Protein AF-A0A1G6B3H7-F1 (afdb_monomer_lite)

Structure (mmCIF, N/CA/C/O backbone):
data_AF-A0A1G6B3H7-F1
#
_entry.id   AF-A0A1G6B3H7-F1
#
loop_
_atom_site.group_PDB
_atom_site.id
_atom_site.type_symbol
_atom_site.label_atom_id
_atom_site.label_alt_id
_atom_site.label_comp_id
_atom_site.label_asym_id
_atom_site.label_entity_id
_atom_site.label_seq_id
_atom_site.pdbx_PDB_ins_code
_atom_site.Cartn_x
_atom_site.Cartn_y
_atom_site.Cartn_z
_atom_site.occupancy
_atom_site.B_iso_or_equiv
_atom_site.auth_seq_id
_atom_site.auth_comp_id
_atom_site.auth_asym_id
_atom_site.auth_atom_id
_atom_site.pdbx_PDB_model_num
ATOM 1 N N . MET A 1 1 ? 41.655 11.252 -58.348 1.00 40.75 1 MET A N 1
ATOM 2 C CA . MET A 1 1 ? 40.274 11.076 -57.844 1.00 40.75 1 MET A CA 1
ATOM 3 C C . MET A 1 1 ? 40.280 9.942 -56.819 1.00 40.75 1 MET A C 1
ATOM 5 O O . MET A 1 1 ? 40.294 8.793 -57.222 1.00 40.75 1 MET A O 1
ATOM 9 N N . ASN A 1 2 ? 40.412 10.239 -55.517 1.00 48.53 2 ASN A N 1
ATOM 10 C CA . ASN A 1 2 ? 40.636 9.210 -54.479 1.00 48.53 2 ASN A CA 1
ATOM 11 C C . ASN A 1 2 ? 39.925 9.532 -53.143 1.00 48.53 2 ASN A C 1
ATOM 13 O O . ASN A 1 2 ? 40.472 9.313 -52.073 1.00 48.53 2 ASN A O 1
ATOM 17 N N . ARG A 1 3 ? 38.704 10.089 -53.190 1.00 52.69 3 ARG A N 1
ATOM 18 C CA . ARG A 1 3 ? 37.935 10.475 -51.981 1.00 52.69 3 ARG A CA 1
ATOM 19 C C . ARG A 1 3 ? 36.951 9.411 -51.470 1.00 52.69 3 ARG A C 1
ATOM 21 O O . ARG A 1 3 ? 36.265 9.640 -50.485 1.00 52.69 3 ARG A O 1
ATOM 28 N N . ILE A 1 4 ? 36.860 8.250 -52.124 1.00 54.53 4 ILE A N 1
ATOM 29 C CA . ILE A 1 4 ? 35.804 7.260 -51.835 1.00 54.53 4 ILE A CA 1
ATOM 30 C C . ILE A 1 4 ? 36.257 6.203 -50.807 1.00 54.53 4 ILE A C 1
ATOM 32 O O . ILE A 1 4 ? 35.416 5.601 -50.138 1.00 54.53 4 ILE A O 1
ATOM 36 N N . LYS A 1 5 ? 37.569 5.998 -50.609 1.00 52.06 5 LYS A N 1
ATOM 37 C CA . LYS A 1 5 ? 38.092 4.908 -49.762 1.00 52.06 5 LYS A CA 1
ATOM 38 C C . LYS A 1 5 ? 37.923 5.136 -48.250 1.00 52.06 5 LYS A C 1
ATOM 40 O O . LYS A 1 5 ? 37.674 4.163 -47.544 1.00 52.06 5 LYS A O 1
ATOM 45 N N . ASP A 1 6 ? 37.917 6.386 -47.780 1.00 55.72 6 ASP A N 1
ATOM 46 C CA . ASP A 1 6 ? 37.775 6.706 -46.344 1.00 55.72 6 ASP A CA 1
ATOM 47 C C . ASP A 1 6 ? 36.316 6.779 -45.855 1.00 55.72 6 ASP A C 1
ATOM 49 O O . ASP A 1 6 ? 36.043 6.733 -44.654 1.00 55.72 6 ASP A O 1
ATOM 53 N N . SER A 1 7 ? 35.346 6.813 -46.775 1.00 56.91 7 SER A N 1
ATOM 54 C CA . SER A 1 7 ? 33.916 6.928 -46.445 1.00 56.91 7 SER A CA 1
ATOM 55 C C . SER A 1 7 ? 33.373 5.736 -45.641 1.00 56.91 7 SER A C 1
ATOM 57 O O . SER A 1 7 ? 32.521 5.908 -44.769 1.00 56.91 7 SER A O 1
ATOM 59 N N . LYS A 1 8 ? 33.894 4.523 -45.880 1.00 59.81 8 LYS A N 1
ATOM 60 C CA . LYS A 1 8 ? 33.443 3.294 -45.204 1.00 59.81 8 LYS A CA 1
ATOM 61 C C . LYS A 1 8 ? 33.888 3.216 -43.742 1.00 59.81 8 LYS A C 1
ATOM 63 O O . LYS A 1 8 ? 33.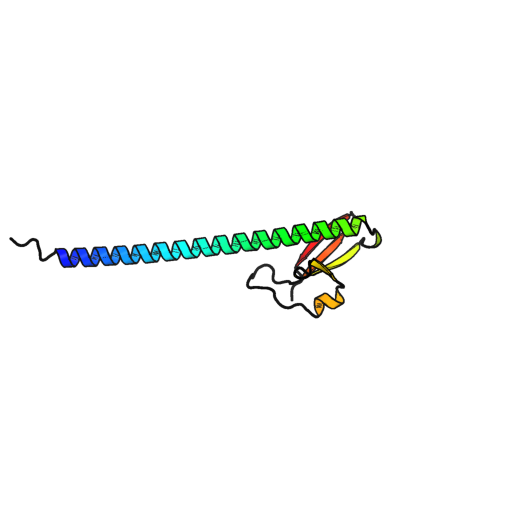170 2.639 -42.929 1.00 59.81 8 LYS A O 1
ATOM 68 N N . GLY A 1 9 ? 35.049 3.787 -43.411 1.00 61.62 9 GLY A N 1
ATOM 69 C CA . GLY A 1 9 ? 35.544 3.864 -42.034 1.00 61.62 9 GLY A CA 1
ATOM 70 C C . GLY A 1 9 ? 34.713 4.843 -41.211 1.00 61.62 9 GLY A C 1
ATOM 71 O O . GLY A 1 9 ? 34.202 4.481 -40.157 1.00 61.62 9 GLY A O 1
ATOM 72 N N . ILE A 1 10 ? 34.475 6.039 -41.759 1.00 68.44 10 ILE A N 1
ATOM 73 C CA . ILE A 1 10 ? 33.672 7.083 -41.110 1.00 68.44 10 ILE A CA 1
ATOM 74 C C . ILE A 1 10 ? 32.224 6.615 -40.918 1.00 68.44 10 ILE A C 1
ATOM 76 O O . ILE A 1 10 ? 31.687 6.753 -39.825 1.00 68.44 10 ILE A O 1
ATOM 80 N N . ALA A 1 11 ? 31.609 5.984 -41.925 1.00 72.12 11 ALA A N 1
ATOM 81 C CA . ALA A 1 11 ? 30.244 5.466 -41.813 1.00 72.12 11 ALA A CA 1
ATOM 82 C C . ALA A 1 11 ? 30.091 4.401 -40.710 1.00 72.12 11 ALA A C 1
ATOM 84 O O . ALA A 1 11 ? 29.095 4.404 -39.988 1.00 72.12 11 ALA A O 1
ATOM 85 N N . ARG A 1 12 ? 31.086 3.518 -40.531 1.00 74.81 12 ARG A N 1
ATOM 86 C CA . ARG A 1 12 ? 31.091 2.527 -39.438 1.00 74.81 12 ARG A CA 1
ATOM 87 C C . ARG A 1 12 ? 31.256 3.179 -38.072 1.00 74.81 12 ARG A C 1
ATOM 89 O O . ARG A 1 12 ? 30.548 2.808 -37.142 1.00 74.81 12 ARG A O 1
ATOM 96 N N . THR A 1 13 ? 32.147 4.158 -37.958 1.00 79.44 13 T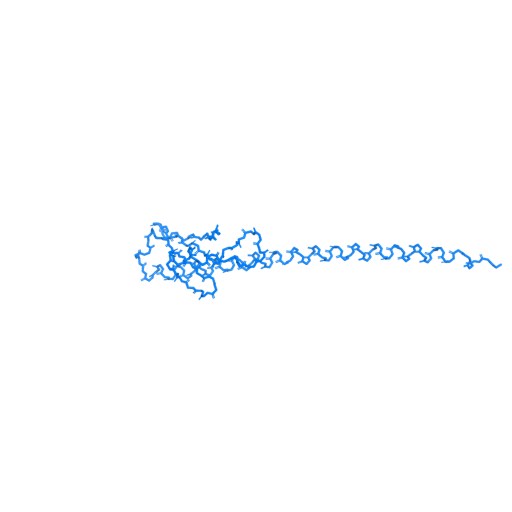HR A N 1
ATOM 97 C CA . THR A 1 13 ? 32.357 4.896 -36.709 1.00 79.44 13 THR A CA 1
ATOM 98 C C . THR A 1 13 ? 31.106 5.687 -36.319 1.00 79.44 13 THR A C 1
ATOM 100 O O . THR A 1 13 ? 30.678 5.631 -35.170 1.00 79.44 13 THR A O 1
ATOM 103 N N . VAL A 1 14 ? 30.454 6.348 -37.280 1.00 80.94 14 VAL A N 1
ATOM 104 C CA . VAL A 1 14 ? 29.183 7.060 -37.069 1.00 80.94 14 VAL A CA 1
ATOM 105 C C . VAL A 1 14 ? 28.068 6.096 -36.653 1.00 80.94 14 VAL A C 1
ATOM 107 O O . VAL A 1 14 ? 27.341 6.386 -35.706 1.00 80.94 14 VAL A O 1
ATOM 110 N N . ALA A 1 15 ? 27.963 4.926 -37.292 1.00 82.44 15 ALA A N 1
ATOM 111 C CA . ALA A 1 15 ? 26.991 3.902 -36.905 1.00 82.44 15 ALA A CA 1
ATOM 112 C C . ALA A 1 15 ? 27.233 3.371 -35.480 1.00 82.44 15 ALA A C 1
ATOM 114 O O . ALA A 1 15 ? 26.279 3.162 -34.734 1.00 82.44 15 ALA A O 1
ATOM 115 N N . LEU A 1 16 ? 28.496 3.202 -35.077 1.00 85.75 16 LEU A N 1
ATOM 116 C CA . LEU A 1 16 ? 28.856 2.770 -33.726 1.00 85.75 16 LEU A CA 1
ATOM 117 C C . LEU A 1 16 ? 28.444 3.811 -32.675 1.00 85.75 16 LEU A C 1
ATOM 119 O O . LEU A 1 16 ? 27.824 3.464 -31.672 1.00 85.75 16 LEU A O 1
ATOM 123 N N . PHE A 1 17 ? 28.733 5.092 -32.921 1.00 85.69 17 PHE A N 1
ATOM 124 C CA . PHE A 1 17 ? 28.321 6.171 -32.022 1.00 85.69 17 PHE A CA 1
ATOM 125 C C . PHE A 1 17 ? 26.798 6.311 -31.943 1.00 85.69 17 PHE A C 1
ATOM 127 O O . PHE A 1 17 ? 26.266 6.503 -30.850 1.00 85.69 17 PHE A O 1
ATOM 134 N N . ALA A 1 18 ? 26.090 6.149 -33.063 1.00 86.62 18 ALA A N 1
ATOM 135 C CA . ALA A 1 18 ? 24.629 6.137 -33.077 1.00 86.62 18 ALA A CA 1
ATOM 136 C C . ALA A 1 18 ? 24.056 4.975 -32.244 1.00 86.62 18 ALA A C 1
ATOM 138 O O . ALA A 1 18 ? 23.105 5.173 -31.489 1.00 86.62 18 ALA A O 1
ATOM 139 N N . LEU A 1 19 ? 24.662 3.785 -32.320 1.00 90.12 19 LEU A N 1
ATOM 140 C CA . LEU A 1 19 ? 24.252 2.626 -31.525 1.00 90.12 19 LEU A CA 1
ATOM 141 C C . LEU A 1 19 ? 24.470 2.863 -30.022 1.00 90.12 19 LEU A C 1
ATOM 143 O O . LEU A 1 19 ? 23.575 2.603 -29.220 1.00 90.12 19 LEU A O 1
ATOM 147 N N . ILE A 1 20 ? 25.631 3.406 -29.640 1.00 90.00 20 ILE A N 1
ATOM 148 C CA . ILE A 1 20 ? 25.942 3.748 -28.242 1.00 90.00 20 ILE A CA 1
ATOM 149 C C . ILE A 1 20 ? 24.947 4.787 -27.712 1.00 90.00 20 ILE A C 1
ATOM 151 O O . ILE A 1 20 ? 24.411 4.623 -26.615 1.00 90.00 20 ILE A O 1
ATOM 155 N N . ALA A 1 21 ? 24.652 5.826 -28.498 1.00 89.50 21 ALA A N 1
ATOM 156 C CA . ALA A 1 21 ? 23.667 6.839 -28.133 1.00 89.50 21 ALA A CA 1
ATOM 157 C C . ALA A 1 21 ? 22.271 6.227 -27.923 1.00 89.50 21 ALA A C 1
ATOM 159 O O . ALA A 1 21 ? 21.607 6.535 -26.935 1.00 89.50 21 ALA A O 1
ATOM 160 N N . LEU A 1 22 ? 21.847 5.309 -28.795 1.00 91.38 22 LEU A N 1
ATOM 161 C CA . LEU A 1 22 ? 20.552 4.634 -28.689 1.00 91.38 22 LEU A CA 1
ATOM 162 C C . LEU A 1 22 ? 20.455 3.762 -27.427 1.00 91.38 22 LEU A C 1
ATOM 164 O O . LEU A 1 22 ? 19.439 3.787 -26.728 1.00 91.38 22 LEU A O 1
ATOM 168 N N . VAL A 1 23 ? 21.531 3.048 -27.081 1.00 92.00 23 VAL A N 1
ATOM 169 C CA . VAL A 1 23 ? 21.611 2.269 -25.835 1.00 92.00 23 VAL A CA 1
ATOM 170 C C . VAL A 1 23 ? 21.509 3.182 -24.612 1.00 92.00 23 VAL A C 1
ATOM 172 O O . VAL A 1 23 ? 20.732 2.897 -23.701 1.00 92.00 23 VAL A O 1
ATOM 175 N N . LEU A 1 24 ? 22.226 4.309 -24.598 1.00 91.50 24 LEU A N 1
ATOM 176 C CA . LEU A 1 24 ? 22.168 5.270 -23.492 1.00 91.50 24 LEU A CA 1
ATOM 177 C C . LEU A 1 24 ? 20.765 5.864 -23.315 1.00 91.50 24 LEU A C 1
ATOM 179 O O . LEU A 1 24 ? 20.261 5.905 -22.191 1.00 91.50 24 LEU A O 1
ATOM 183 N N . ILE A 1 25 ? 20.103 6.253 -24.409 1.00 91.25 25 ILE A N 1
ATOM 184 C CA . ILE A 1 25 ? 18.718 6.750 -24.375 1.00 91.25 25 ILE A CA 1
ATOM 185 C C . ILE A 1 25 ? 17.784 5.685 -23.792 1.00 91.25 25 ILE A C 1
ATOM 187 O O . ILE A 1 25 ? 16.954 5.993 -22.937 1.00 91.25 25 ILE A O 1
ATOM 191 N N . THR A 1 26 ? 17.950 4.427 -24.201 1.00 89.75 26 THR A N 1
ATOM 192 C CA . THR A 1 26 ? 17.129 3.309 -23.715 1.00 89.75 26 THR A CA 1
ATOM 193 C C . THR A 1 26 ? 17.299 3.103 -22.208 1.00 89.75 26 THR A C 1
ATOM 195 O O . THR A 1 26 ? 16.312 2.964 -21.488 1.00 89.75 26 THR A O 1
ATOM 198 N N . ILE A 1 27 ? 18.534 3.152 -21.699 1.00 89.12 27 ILE A N 1
ATOM 199 C CA . ILE A 1 27 ? 18.816 3.030 -20.259 1.00 89.12 27 ILE A CA 1
ATOM 200 C C . ILE A 1 27 ? 18.151 4.167 -19.470 1.00 89.12 27 ILE A C 1
ATOM 202 O O . ILE A 1 27 ? 17.540 3.919 -18.426 1.00 89.12 27 ILE A O 1
ATOM 206 N N . ILE A 1 28 ? 18.244 5.405 -19.964 1.00 86.25 28 ILE A N 1
ATOM 207 C CA . ILE A 1 28 ? 17.621 6.573 -19.326 1.00 86.25 28 ILE A CA 1
ATOM 208 C C . ILE A 1 28 ? 16.096 6.427 -19.322 1.00 86.25 28 ILE A C 1
ATOM 210 O O . ILE A 1 28 ? 15.470 6.607 -18.277 1.00 86.25 28 ILE A O 1
ATOM 214 N N . ALA A 1 29 ?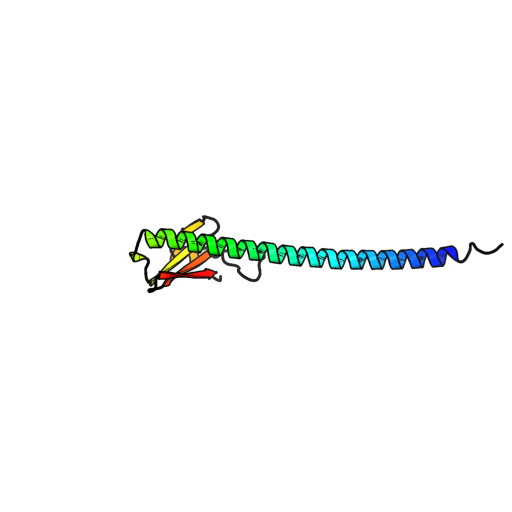 15.500 6.038 -20.452 1.00 84.50 29 ALA A N 1
ATOM 215 C CA . ALA A 1 29 ? 14.061 5.823 -20.567 1.00 84.50 29 ALA A CA 1
ATOM 216 C C . ALA A 1 29 ? 13.563 4.758 -19.577 1.00 84.50 29 ALA A C 1
ATOM 218 O O . ALA A 1 29 ? 12.601 5.003 -18.850 1.00 84.50 29 ALA A O 1
ATOM 219 N N . ILE A 1 30 ? 14.258 3.618 -19.471 1.00 86.00 30 ILE A N 1
ATOM 220 C CA . ILE A 1 30 ? 13.926 2.560 -18.503 1.00 86.00 30 ILE A CA 1
ATOM 221 C C . ILE A 1 30 ? 13.990 3.090 -17.067 1.00 86.00 30 ILE A C 1
ATOM 223 O O . ILE A 1 30 ? 13.087 2.814 -16.274 1.00 86.00 30 ILE A O 1
ATOM 227 N N . ARG A 1 31 ? 15.021 3.872 -16.713 1.00 78.50 31 ARG A N 1
ATOM 228 C CA . ARG A 1 31 ? 15.113 4.469 -15.371 1.00 78.50 31 ARG A CA 1
ATOM 229 C C . ARG A 1 31 ? 13.955 5.417 -15.078 1.00 78.50 31 ARG A C 1
ATOM 231 O O . ARG A 1 31 ? 13.384 5.327 -13.998 1.00 78.50 31 ARG A O 1
ATOM 238 N N . ILE A 1 32 ? 13.588 6.283 -16.021 1.00 79.94 32 ILE A N 1
ATOM 239 C CA . ILE A 1 32 ? 12.466 7.219 -15.848 1.00 79.94 32 ILE A CA 1
ATOM 240 C C . ILE A 1 32 ? 11.150 6.459 -15.664 1.00 79.94 32 ILE A C 1
ATOM 242 O O . ILE A 1 32 ? 10.384 6.779 -14.759 1.00 79.94 32 ILE A O 1
ATOM 246 N N . VAL A 1 33 ? 10.894 5.435 -16.486 1.00 77.31 33 VAL A N 1
ATOM 247 C CA . VAL A 1 33 ? 9.693 4.593 -16.361 1.00 77.31 33 VAL A CA 1
ATOM 248 C C . VAL A 1 33 ? 9.650 3.911 -14.997 1.00 77.31 33 VAL A C 1
ATOM 250 O O . VAL A 1 33 ? 8.602 3.893 -14.358 1.00 77.31 33 VAL A O 1
ATOM 253 N N . ARG A 1 34 ? 10.788 3.398 -14.519 1.00 70.25 34 ARG A N 1
ATOM 254 C CA . ARG A 1 34 ? 10.880 2.761 -13.203 1.00 70.25 34 ARG A CA 1
ATOM 255 C C . ARG A 1 34 ? 10.572 3.736 -12.065 1.00 70.25 34 ARG A C 1
ATOM 257 O O . ARG A 1 34 ? 9.752 3.404 -11.219 1.00 70.25 34 ARG A O 1
ATOM 264 N N . ILE A 1 35 ? 11.156 4.936 -12.090 1.00 72.69 35 ILE A N 1
ATOM 265 C CA . ILE A 1 35 ? 10.905 5.981 -11.082 1.00 72.69 35 ILE A CA 1
ATOM 266 C C . ILE A 1 35 ? 9.426 6.379 -11.080 1.00 72.69 35 ILE A C 1
ATOM 268 O O . ILE A 1 35 ? 8.796 6.391 -10.029 1.00 72.69 35 ILE A O 1
ATOM 272 N N . LYS A 1 36 ? 8.835 6.626 -12.256 1.00 67.25 36 LYS A N 1
ATOM 273 C CA . LYS A 1 36 ? 7.406 6.966 -12.3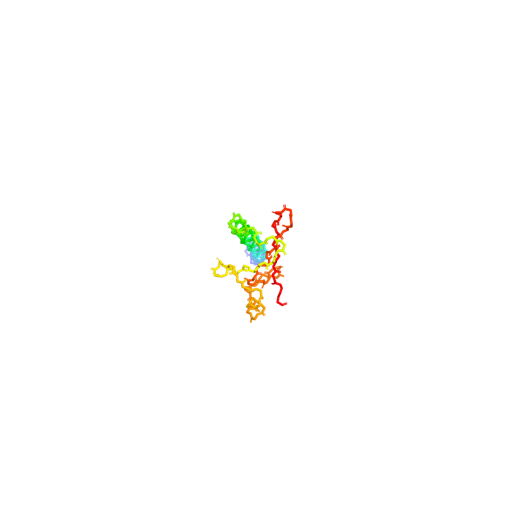62 1.00 67.25 36 LYS A CA 1
ATOM 274 C C . LYS A 1 36 ? 6.494 5.841 -11.877 1.00 67.25 36 LYS A C 1
ATOM 276 O O . LYS A 1 36 ? 5.448 6.111 -11.292 1.00 67.25 36 LYS A O 1
ATOM 281 N N . ALA A 1 37 ? 6.861 4.586 -12.126 1.00 65.38 37 ALA A N 1
ATOM 282 C CA . ALA A 1 37 ? 6.106 3.436 -11.641 1.00 65.38 37 ALA A CA 1
ATOM 283 C C . ALA A 1 37 ? 6.185 3.307 -10.111 1.00 65.38 37 ALA A C 1
ATOM 285 O O . ALA A 1 37 ? 5.188 2.957 -9.487 1.00 65.38 37 ALA A O 1
ATOM 286 N N . GLU A 1 38 ? 7.340 3.594 -9.509 1.00 64.88 38 GLU A N 1
ATOM 287 C CA . GLU A 1 38 ? 7.512 3.641 -8.051 1.00 64.88 38 GLU A CA 1
ATOM 288 C C . GLU A 1 38 ? 6.695 4.791 -7.435 1.00 64.88 38 GLU A C 1
ATOM 290 O O . GLU A 1 38 ? 5.956 4.572 -6.479 1.00 64.88 38 GLU A O 1
ATOM 295 N N . GLU A 1 39 ? 6.722 5.977 -8.045 1.00 64.56 39 GLU A N 1
ATOM 296 C CA . GLU A 1 39 ? 5.942 7.145 -7.613 1.00 64.56 39 GLU A CA 1
ATOM 297 C C . GLU A 1 39 ? 4.425 6.909 -7.720 1.00 64.56 39 GLU A C 1
ATOM 299 O O . GLU A 1 39 ? 3.675 7.190 -6.788 1.00 64.56 39 GLU A O 1
ATOM 304 N N . THR A 1 40 ? 3.966 6.306 -8.822 1.00 60.22 40 THR A N 1
ATOM 305 C CA . THR A 1 40 ? 2.548 5.951 -9.011 1.00 60.22 40 THR A CA 1
ATOM 306 C C . THR A 1 40 ? 2.076 4.963 -7.946 1.00 60.22 40 THR A C 1
ATOM 308 O O . THR A 1 40 ? 0.973 5.102 -7.426 1.00 60.22 40 THR A O 1
ATOM 311 N N . LYS A 1 41 ? 2.912 3.979 -7.592 1.00 61.81 41 LYS A N 1
ATOM 312 C CA . LYS A 1 41 ? 2.591 3.005 -6.542 1.00 61.81 41 LYS A CA 1
ATOM 313 C C . LYS A 1 41 ? 2.525 3.652 -5.164 1.00 61.81 41 LYS A C 1
ATOM 315 O O . LYS A 1 41 ? 1.557 3.416 -4.457 1.00 61.81 41 LYS A O 1
ATOM 320 N N . ARG A 1 42 ? 3.486 4.515 -4.816 1.00 62.75 42 ARG A N 1
ATOM 321 C CA . ARG A 1 42 ? 3.451 5.249 -3.543 1.00 62.75 42 ARG A CA 1
ATOM 322 C C . ARG A 1 42 ? 2.186 6.105 -3.423 1.00 62.75 42 ARG A C 1
ATOM 324 O O . ARG A 1 42 ? 1.512 6.049 -2.404 1.00 62.75 42 ARG A O 1
ATOM 331 N N . ASN A 1 43 ? 1.803 6.802 -4.492 1.00 65.94 43 ASN A N 1
ATOM 332 C CA . ASN A 1 43 ? 0.567 7.590 -4.507 1.00 65.94 43 ASN A CA 1
ATOM 333 C C . ASN A 1 43 ? -0.691 6.723 -4.310 1.00 65.94 43 ASN A C 1
ATOM 335 O O . ASN A 1 43 ? -1.665 7.177 -3.707 1.00 65.94 43 ASN A O 1
ATOM 339 N N . MET A 1 44 ? -0.695 5.482 -4.813 1.00 66.94 44 MET A N 1
ATOM 340 C CA . MET A 1 44 ? -1.787 4.536 -4.567 1.00 66.94 44 MET A CA 1
ATOM 341 C C . MET A 1 44 ? -1.828 4.086 -3.104 1.00 66.94 44 MET A C 1
ATOM 343 O O . MET A 1 44 ? -2.908 4.111 -2.517 1.00 66.94 44 MET A O 1
ATOM 347 N N . ASP A 1 45 ? -0.682 3.735 -2.514 1.00 70.00 45 ASP A N 1
ATOM 348 C CA . ASP A 1 45 ? -0.582 3.334 -1.103 1.00 70.00 45 ASP A CA 1
ATOM 349 C C . ASP A 1 45 ? -1.080 4.455 -0.173 1.00 70.00 45 ASP A C 1
ATOM 351 O O . ASP A 1 45 ? -1.915 4.210 0.699 1.00 70.00 45 ASP A O 1
ATOM 355 N N . ASP A 1 46 ? -0.657 5.700 -0.417 1.00 74.12 46 ASP A N 1
ATOM 356 C CA . ASP A 1 46 ? -1.094 6.873 0.352 1.00 74.12 46 ASP A CA 1
ATOM 357 C C . ASP A 1 46 ? -2.604 7.113 0.210 1.00 74.12 46 ASP A C 1
ATOM 359 O O . ASP A 1 46 ? -3.302 7.399 1.184 1.00 74.12 46 ASP A O 1
ATOM 363 N N . THR A 1 47 ? -3.146 6.943 -0.999 1.00 76.56 47 THR A N 1
ATOM 364 C CA . THR A 1 47 ? -4.590 7.084 -1.240 1.00 76.56 47 THR A CA 1
ATOM 365 C C . THR A 1 47 ? -5.394 6.025 -0.481 1.00 76.56 47 THR A C 1
ATOM 367 O O . THR A 1 47 ? -6.461 6.329 0.056 1.00 76.56 47 THR A O 1
ATOM 370 N N . ILE A 1 48 ? -4.895 4.787 -0.420 1.00 77.62 48 ILE A N 1
ATOM 371 C CA . ILE A 1 48 ? -5.535 3.691 0.318 1.00 77.62 48 ILE A CA 1
ATOM 372 C C . ILE A 1 48 ? -5.524 3.987 1.818 1.00 77.62 48 ILE A C 1
ATOM 374 O O . ILE A 1 48 ? -6.564 3.855 2.463 1.00 77.62 48 ILE A O 1
ATOM 378 N N . VAL A 1 49 ? -4.388 4.442 2.354 1.00 80.69 49 VAL A N 1
ATOM 379 C CA . VAL A 1 49 ? -4.256 4.850 3.759 1.00 80.69 49 VAL A CA 1
ATOM 380 C C . VAL A 1 49 ? -5.263 5.945 4.106 1.00 80.69 49 VAL A C 1
ATOM 382 O O . VAL A 1 49 ? -6.060 5.774 5.027 1.00 80.69 49 VAL A O 1
ATOM 385 N N . VAL A 1 50 ? -5.305 7.023 3.320 1.00 81.88 50 VAL A N 1
ATOM 386 C CA . VAL A 1 50 ? -6.238 8.138 3.546 1.00 81.88 50 VAL A CA 1
ATOM 387 C C . VAL A 1 50 ? -7.694 7.672 3.467 1.00 81.88 50 VAL A C 1
ATOM 389 O O . VAL A 1 50 ? -8.532 8.103 4.261 1.00 81.88 50 VAL A O 1
ATOM 392 N N . SER A 1 51 ? -8.020 6.780 2.527 1.00 80.12 51 SER A N 1
ATOM 393 C CA . SER A 1 51 ? -9.367 6.214 2.418 1.00 80.12 51 SER A CA 1
ATOM 394 C C . SER A 1 51 ? -9.737 5.391 3.652 1.00 80.12 51 SER A C 1
ATOM 396 O O . SER A 1 51 ? -10.834 5.563 4.181 1.00 80.12 51 SER A O 1
ATOM 398 N N . ALA A 1 52 ? -8.832 4.530 4.122 1.00 81.38 52 ALA A N 1
ATOM 399 C CA . ALA A 1 52 ? -9.053 3.682 5.288 1.00 81.38 52 ALA A CA 1
ATOM 400 C C . ALA A 1 52 ? -9.197 4.508 6.575 1.00 81.38 52 ALA A C 1
ATOM 402 O O . ALA A 1 52 ? -10.091 4.248 7.376 1.00 81.38 52 ALA A O 1
ATOM 403 N N . GLU A 1 53 ? -8.374 5.544 6.757 1.00 82.75 53 GLU A N 1
ATOM 404 C CA . GLU A 1 53 ? -8.469 6.462 7.899 1.00 82.75 53 GLU A CA 1
ATOM 405 C C . GLU A 1 53 ? -9.771 7.266 7.884 1.00 82.75 53 GLU A C 1
ATOM 407 O O . GLU A 1 53 ? -10.398 7.458 8.925 1.00 82.75 53 GLU A O 1
ATOM 412 N N . ARG A 1 54 ? -10.231 7.695 6.704 1.00 83.69 54 ARG A N 1
ATOM 413 C CA . ARG A 1 54 ? -11.515 8.390 6.572 1.00 83.69 54 ARG A CA 1
ATOM 414 C C . ARG A 1 54 ? -12.694 7.476 6.892 1.00 83.69 54 ARG A C 1
ATOM 416 O O . ARG A 1 54 ? -13.639 7.912 7.543 1.00 83.69 54 ARG A O 1
ATOM 423 N N . GLU A 1 55 ? -12.653 6.229 6.439 1.00 81.31 55 GLU A N 1
ATOM 424 C CA . GLU A 1 55 ? -13.693 5.245 6.742 1.00 81.31 55 GLU A CA 1
ATOM 425 C C . GLU A 1 55 ? -13.684 4.862 8.228 1.00 81.31 55 GLU A C 1
ATOM 427 O O . GLU A 1 55 ? -14.738 4.782 8.857 1.00 81.31 55 GLU A O 1
ATOM 432 N N . ALA A 1 56 ? -12.495 4.738 8.821 1.00 79.88 56 ALA A N 1
ATOM 433 C CA . ALA A 1 56 ? -12.320 4.566 10.257 1.00 79.88 56 ALA A CA 1
ATOM 434 C C . ALA A 1 56 ? -12.913 5.739 11.045 1.00 79.88 56 ALA A C 1
ATOM 436 O O . ALA A 1 56 ? -13.617 5.513 12.023 1.00 79.88 56 ALA A O 1
ATOM 437 N N . LEU A 1 57 ? -12.688 6.980 10.601 1.00 81.44 57 LEU A N 1
ATOM 438 C CA . LEU A 1 57 ? -13.254 8.172 11.232 1.00 81.44 57 LEU A CA 1
ATOM 439 C C . LEU A 1 57 ? -14.782 8.172 11.190 1.00 81.44 57 LEU A C 1
ATOM 441 O O . LEU A 1 57 ? -15.422 8.518 12.177 1.00 81.44 57 LEU A O 1
ATOM 445 N N . ILE A 1 58 ? -15.374 7.775 10.062 1.00 82.38 58 ILE A N 1
ATOM 446 C CA . ILE A 1 58 ? -16.833 7.686 9.931 1.00 82.38 58 ILE A CA 1
ATOM 447 C C . ILE A 1 58 ? -17.395 6.642 10.899 1.00 82.38 58 ILE A C 1
ATOM 449 O O . ILE A 1 58 ? -18.357 6.940 11.601 1.00 82.38 58 ILE A O 1
ATOM 453 N N . ASN A 1 59 ? -16.786 5.455 10.969 1.00 74.88 59 ASN A N 1
ATOM 454 C CA . ASN A 1 59 ? -17.217 4.407 11.897 1.00 74.88 59 ASN A CA 1
ATOM 455 C C . ASN A 1 59 ? -17.033 4.832 13.359 1.00 74.88 59 ASN A C 1
ATOM 457 O O . ASN A 1 59 ? -17.913 4.598 14.177 1.00 74.88 59 ASN A O 1
ATOM 461 N N . TYR A 1 60 ? -15.938 5.528 13.668 1.00 71.50 60 TYR A N 1
ATOM 462 C CA . TYR A 1 60 ? -15.679 6.085 14.992 1.00 71.50 60 TYR A CA 1
ATOM 463 C C . TYR A 1 60 ? -16.753 7.090 15.429 1.00 71.50 60 TYR A C 1
ATOM 465 O O . TYR A 1 60 ? -17.256 7.011 16.540 1.00 71.50 60 TYR A O 1
ATOM 473 N N . LEU A 1 61 ? -17.166 8.001 14.540 1.00 75.56 61 LEU A N 1
ATOM 474 C CA . LEU A 1 61 ? -18.228 8.977 14.828 1.00 75.56 61 LEU A CA 1
ATOM 475 C C . LEU A 1 61 ? -19.611 8.340 15.032 1.00 75.56 61 LEU A C 1
ATOM 477 O O . LEU A 1 61 ? -20.521 9.003 15.528 1.00 75.56 61 LEU A O 1
ATOM 481 N N . GLN A 1 62 ? -19.794 7.094 14.598 1.00 79.50 62 GLN A N 1
ATOM 482 C CA . GLN A 1 62 ? -21.039 6.347 14.765 1.00 79.50 62 GLN A CA 1
ATOM 483 C C . GLN A 1 62 ? -21.020 5.444 16.004 1.00 79.50 62 GLN A C 1
ATOM 485 O O . GLN A 1 62 ? -22.092 5.077 16.484 1.00 79.50 62 GLN A O 1
ATOM 490 N N . ASP A 1 63 ? -19.835 5.101 16.517 1.00 74.31 63 ASP A N 1
ATOM 491 C CA . ASP A 1 63 ? -19.655 4.169 17.626 1.00 74.31 63 ASP A CA 1
ATOM 492 C C . ASP A 1 63 ? -18.443 4.541 18.504 1.00 74.31 63 ASP A C 1
ATOM 494 O O . ASP A 1 63 ? -17.292 4.187 18.224 1.00 74.31 63 ASP A O 1
ATOM 498 N N . ASP A 1 64 ? -18.723 5.203 19.630 1.00 69.44 64 ASP A N 1
ATOM 499 C CA . ASP A 1 64 ? -17.720 5.603 20.627 1.00 69.44 64 ASP A CA 1
ATOM 500 C C . ASP A 1 64 ? -17.005 4.406 21.289 1.00 69.44 64 ASP A C 1
ATOM 502 O O . ASP A 1 64 ? -15.928 4.573 21.880 1.00 69.44 64 ASP A O 1
ATOM 506 N N . SER A 1 65 ? -17.557 3.186 21.185 1.00 69.50 65 SER A N 1
ATOM 507 C CA . SER A 1 65 ? -16.957 1.973 21.761 1.00 69.50 65 SER A CA 1
ATOM 508 C C . SER A 1 65 ? -15.655 1.552 21.072 1.00 69.50 65 SER A C 1
ATOM 510 O O . SER A 1 65 ? -14.889 0.760 21.622 1.00 69.50 65 SER A O 1
ATOM 512 N N . LEU A 1 66 ? -15.355 2.138 19.909 1.00 69.12 66 LEU A N 1
ATOM 513 C CA . LEU A 1 66 ? -14.115 1.921 19.168 1.00 69.12 66 LEU A CA 1
ATOM 514 C C . LEU A 1 66 ? -12.911 2.666 19.771 1.00 69.12 66 LEU A C 1
ATOM 516 O O . LEU A 1 66 ? -11.779 2.475 19.323 1.00 69.12 66 LEU A O 1
ATOM 520 N N . THR A 1 67 ? -13.106 3.488 20.803 1.00 72.69 67 THR A N 1
ATOM 521 C CA . THR A 1 67 ? -12.017 4.208 21.479 1.00 72.69 67 THR A CA 1
ATOM 522 C C . THR A 1 67 ? -11.026 3.250 22.152 1.00 72.69 67 THR A C 1
ATOM 524 O O . THR A 1 67 ? -11.425 2.331 22.859 1.00 72.69 67 THR A O 1
ATOM 527 N N . ASP A 1 68 ? -9.720 3.490 21.972 1.00 73.88 68 ASP A N 1
ATOM 528 C CA . ASP A 1 68 ? -8.626 2.628 22.467 1.00 73.88 68 ASP A CA 1
ATOM 529 C C . ASP A 1 68 ? -8.617 1.213 21.854 1.00 73.88 68 ASP A C 1
ATOM 531 O O . ASP A 1 68 ? -7.999 0.291 22.392 1.00 73.88 68 ASP A O 1
ATOM 535 N N . THR A 1 69 ? -9.284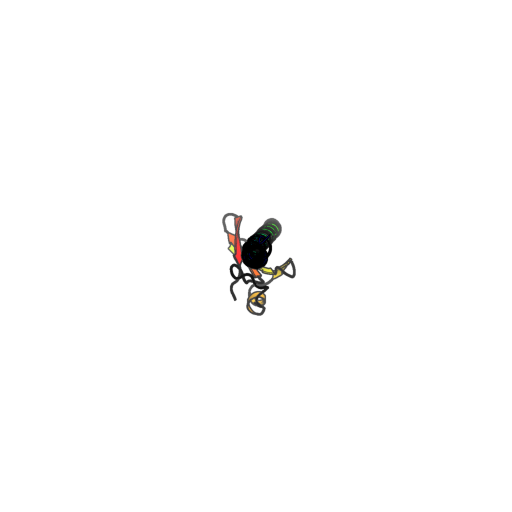 1.030 20.708 1.00 73.62 69 THR A N 1
ATOM 536 C CA . THR A 1 69 ? -9.324 -0.250 19.995 1.00 73.62 69 THR A CA 1
ATOM 537 C C . THR A 1 69 ? -8.431 -0.262 18.757 1.00 73.62 69 THR A C 1
ATOM 539 O O . THR A 1 69 ? -7.920 0.756 18.274 1.00 73.62 69 THR A O 1
ATOM 542 N N . VAL A 1 70 ? -8.212 -1.473 18.254 1.00 76.75 70 VAL A N 1
ATOM 543 C CA . VAL A 1 70 ? -7.453 -1.748 17.041 1.00 76.75 70 VAL A CA 1
ATOM 544 C C . VAL A 1 70 ? -8.364 -2.502 16.087 1.00 76.75 70 VAL A C 1
ATOM 546 O O . VAL A 1 70 ? -8.827 -3.594 16.413 1.00 76.75 70 VAL A O 1
ATOM 549 N N . ALA A 1 71 ? -8.571 -1.947 14.899 1.00 79.69 71 ALA A N 1
ATOM 550 C CA . ALA A 1 71 ? -9.326 -2.580 13.827 1.00 79.69 71 ALA A CA 1
ATOM 551 C C . ALA A 1 71 ? -8.400 -2.923 12.657 1.00 79.69 71 ALA A C 1
ATOM 553 O O . ALA A 1 71 ? -7.351 -2.301 12.480 1.00 79.69 71 ALA A O 1
ATOM 554 N N . ILE A 1 72 ? -8.778 -3.916 11.853 1.00 80.94 72 ILE A N 1
ATOM 555 C CA . ILE A 1 72 ? -8.059 -4.244 10.624 1.00 80.94 72 ILE A CA 1
ATOM 556 C C . ILE A 1 72 ? -8.931 -3.900 9.425 1.00 80.94 72 ILE A C 1
ATOM 558 O O . ILE A 1 72 ? -10.073 -4.337 9.351 1.00 80.94 72 ILE A O 1
ATOM 562 N N . PHE A 1 73 ? -8.385 -3.145 8.482 1.00 81.31 73 PHE A N 1
ATOM 563 C CA . PHE A 1 73 ? -9.013 -2.809 7.215 1.00 81.31 73 PHE A CA 1
ATOM 564 C C . PHE A 1 73 ? -8.449 -3.699 6.101 1.00 81.31 73 PHE A C 1
ATOM 566 O O . PHE A 1 73 ? -7.241 -3.706 5.856 1.00 81.31 73 PHE A O 1
ATOM 573 N N . ASP A 1 74 ? -9.319 -4.470 5.453 1.00 80.56 74 ASP A N 1
ATOM 574 C CA . ASP A 1 74 ? -9.009 -5.264 4.263 1.00 80.56 74 ASP A CA 1
ATOM 575 C C . ASP A 1 74 ? -9.154 -4.380 3.019 1.00 80.56 74 ASP A C 1
ATOM 577 O O . ASP A 1 74 ? -10.220 -3.820 2.757 1.00 80.56 74 ASP A O 1
ATOM 581 N N . ILE A 1 75 ? -8.071 -4.248 2.255 1.00 76.25 75 ILE A N 1
ATOM 582 C CA . ILE A 1 75 ? -7.994 -3.317 1.122 1.00 76.25 75 ILE A CA 1
ATOM 583 C C . ILE A 1 75 ? -8.759 -3.827 -0.098 1.00 76.25 75 ILE A C 1
ATOM 585 O O . ILE A 1 75 ? -9.340 -3.026 -0.834 1.00 76.25 75 ILE A O 1
ATOM 589 N N . ASP A 1 76 ? -8.791 -5.144 -0.304 1.00 74.62 76 ASP A N 1
ATOM 590 C CA . ASP A 1 76 ? -9.459 -5.757 -1.453 1.00 74.62 76 ASP A CA 1
ATOM 591 C C . ASP A 1 76 ? -10.974 -5.614 -1.317 1.00 74.62 76 ASP A C 1
ATOM 593 O O . ASP A 1 76 ? -11.679 -5.231 -2.254 1.00 74.62 76 ASP A O 1
ATOM 597 N N . THR A 1 77 ? -11.476 -5.909 -0.119 1.00 78.06 77 THR A N 1
ATOM 598 C CA . THR A 1 77 ? -12.911 -5.863 0.178 1.00 78.06 77 THR A CA 1
ATOM 599 C C . THR A 1 77 ? -13.388 -4.489 0.636 1.00 78.06 77 THR A C 1
ATOM 601 O O . THR A 1 77 ? -14.599 -4.255 0.625 1.00 78.06 77 THR A O 1
ATOM 604 N N . LYS A 1 78 ? -12.460 -3.587 0.988 1.00 77.62 78 LYS A N 1
ATOM 605 C CA . LYS A 1 78 ? -12.712 -2.251 1.552 1.00 77.62 78 LYS A CA 1
ATOM 606 C C . LYS A 1 78 ? -13.624 -2.308 2.773 1.00 77.62 78 LYS A C 1
ATOM 608 O O . LYS A 1 78 ? -14.648 -1.634 2.825 1.00 77.62 78 LYS A O 1
ATOM 613 N N . LYS A 1 79 ? -13.312 -3.206 3.706 1.00 80.12 79 LYS A N 1
ATOM 614 C CA . LYS A 1 79 ? -14.116 -3.443 4.909 1.00 80.12 79 LYS A CA 1
ATOM 615 C C . LYS A 1 79 ? -13.231 -3.659 6.120 1.00 80.12 79 LYS A C 1
ATOM 617 O O . LYS A 1 79 ? -12.127 -4.191 6.017 1.00 80.12 79 LYS A O 1
ATOM 622 N N . PHE A 1 80 ? -13.767 -3.307 7.283 1.00 79.06 80 PHE A N 1
ATOM 623 C CA . PHE A 1 80 ? -13.174 -3.690 8.554 1.00 79.06 80 PHE A CA 1
ATOM 624 C C . PHE A 1 80 ? -13.458 -5.163 8.846 1.00 79.06 80 PHE A C 1
ATOM 626 O O . PHE A 1 80 ? -14.595 -5.622 8.738 1.00 79.06 80 PHE A O 1
ATOM 633 N N . ILE A 1 81 ? -12.412 -5.895 9.210 1.00 77.44 81 ILE A N 1
ATOM 634 C CA . ILE A 1 81 ? -12.465 -7.301 9.597 1.00 77.44 81 ILE A CA 1
ATOM 635 C C . ILE A 1 81 ? -11.869 -7.485 10.990 1.00 77.44 81 ILE A C 1
ATOM 637 O O . ILE A 1 81 ? -11.098 -6.656 11.487 1.00 77.44 81 ILE A O 1
ATOM 641 N N . GLU A 1 82 ? -12.196 -8.607 11.622 1.00 72.44 82 GLU A N 1
ATOM 642 C CA . GLU A 1 82 ? -11.620 -8.938 12.919 1.00 72.44 82 GLU A CA 1
ATOM 643 C C . GLU A 1 82 ? -10.111 -9.228 12.811 1.00 72.44 82 GLU A C 1
ATOM 645 O O . GLU A 1 82 ? -9.675 -9.933 11.891 1.00 72.44 82 GLU A O 1
ATOM 650 N N . PRO A 1 83 ? -9.295 -8.791 13.791 1.00 71.00 83 PRO A N 1
ATOM 651 C CA . PRO A 1 83 ? -7.854 -9.042 13.790 1.00 71.00 83 PRO A CA 1
ATOM 652 C C . PRO A 1 83 ? -7.463 -10.524 13.704 1.00 71.00 83 PRO A C 1
ATOM 654 O O . PRO A 1 83 ? -6.403 -10.856 13.172 1.00 71.00 83 PRO A O 1
ATOM 657 N N . ALA A 1 84 ? -8.308 -11.420 14.223 1.00 69.81 84 ALA A N 1
ATOM 658 C CA . ALA A 1 84 ? -8.089 -12.863 14.163 1.00 69.81 84 ALA A CA 1
ATOM 659 C C . ALA A 1 84 ? -8.185 -13.413 12.731 1.00 69.81 84 ALA A C 1
ATOM 661 O O . ALA A 1 84 ? -7.428 -14.315 12.378 1.00 69.81 84 ALA A O 1
ATOM 662 N N . GLN A 1 85 ? -9.066 -12.846 11.901 1.00 66.25 85 GLN A N 1
ATOM 663 C CA . GLN A 1 85 ? -9.214 -13.241 10.500 1.00 66.25 85 GLN A CA 1
ATOM 664 C C . GLN A 1 85 ? -8.038 -12.731 9.667 1.00 66.25 85 GLN A C 1
ATOM 666 O O . GLN A 1 85 ? -7.478 -13.488 8.884 1.00 66.25 85 GLN A O 1
ATOM 671 N N . ALA A 1 86 ? -7.586 -11.498 9.918 1.00 62.38 86 ALA A N 1
ATOM 672 C CA . ALA A 1 86 ? -6.473 -10.888 9.192 1.00 62.38 86 ALA A CA 1
ATOM 673 C C . ALA A 1 86 ? -5.160 -11.682 9.285 1.00 62.38 86 ALA A C 1
ATOM 675 O O . ALA A 1 86 ? -4.447 -11.805 8.294 1.00 62.38 86 ALA A O 1
ATOM 676 N N . LYS A 1 87 ? -4.843 -12.252 10.460 1.00 60.97 87 LYS A N 1
ATOM 677 C CA . LYS A 1 87 ? -3.622 -13.058 10.666 1.00 60.97 87 LYS A CA 1
ATOM 678 C C . LYS A 1 87 ? -3.599 -14.354 9.855 1.00 60.97 87 LYS A C 1
ATOM 680 O O . LYS A 1 87 ? -2.522 -14.874 9.591 1.00 60.97 87 LYS A O 1
ATOM 685 N N . LEU A 1 88 ? -4.765 -14.891 9.497 1.00 57.69 88 LEU A N 1
ATOM 686 C CA . LEU A 1 88 ? -4.886 -16.161 8.775 1.00 57.69 88 LEU A CA 1
ATOM 687 C C . LEU A 1 88 ? -4.742 -15.993 7.258 1.00 57.69 88 LEU A C 1
ATOM 689 O O . LEU A 1 88 ? -4.470 -16.965 6.563 1.00 57.69 88 LEU A O 1
ATOM 693 N N . THR A 1 89 ? -4.915 -14.775 6.750 1.00 55.66 89 THR A N 1
ATOM 694 C CA . THR A 1 89 ? -5.014 -14.471 5.316 1.00 55.66 89 THR A CA 1
ATOM 695 C C . THR A 1 89 ? -3.956 -13.485 4.838 1.00 55.66 89 THR A C 1
ATOM 697 O O . THR A 1 89 ? -4.161 -12.832 3.812 1.00 55.66 89 THR A O 1
ATOM 700 N N . ILE A 1 90 ? -2.836 -13.338 5.562 1.00 57.47 90 ILE A N 1
ATOM 701 C CA . ILE A 1 90 ? -1.732 -12.472 5.126 1.00 57.47 90 ILE A CA 1
ATOM 702 C C . ILE A 1 90 ? -1.031 -13.108 3.916 1.00 57.47 90 ILE A C 1
ATOM 704 O O . ILE A 1 90 ? 0.020 -13.732 4.020 1.00 57.47 90 ILE A O 1
ATOM 708 N N . GLU A 1 91 ? -1.648 -12.968 2.748 1.00 54.00 91 GLU A N 1
ATOM 709 C CA . GLU A 1 91 ? -1.034 -13.228 1.455 1.00 54.00 91 GLU A CA 1
ATOM 710 C C . GLU A 1 91 ? -0.417 -11.919 0.940 1.00 54.00 91 GLU A C 1
ATOM 712 O O . GLU A 1 91 ? -1.066 -10.867 0.997 1.00 54.00 91 GLU A O 1
ATOM 717 N N . PRO A 1 92 ? 0.837 -11.938 0.461 1.00 49.28 92 PRO A N 1
ATOM 718 C CA . PRO A 1 92 ? 1.494 -10.737 -0.030 1.00 49.28 92 PRO A CA 1
ATOM 719 C C . PRO A 1 92 ? 0.799 -10.222 -1.296 1.00 49.28 92 PRO A C 1
ATOM 721 O O . PRO A 1 92 ? 0.679 -10.937 -2.293 1.00 49.28 92 PRO A O 1
ATOM 724 N N . TYR A 1 93 ? 0.379 -8.957 -1.269 1.00 43.88 93 TYR A N 1
ATOM 725 C CA . TYR A 1 93 ? -0.214 -8.291 -2.424 1.00 43.88 93 TYR A CA 1
ATOM 726 C C . TYR A 1 93 ? 0.860 -7.551 -3.238 1.00 43.88 93 TYR A C 1
ATOM 728 O O . TYR A 1 93 ? 1.461 -6.573 -2.792 1.00 43.88 93 TYR A O 1
ATOM 736 N N . GLY A 1 94 ? 1.084 -8.000 -4.475 1.00 48.03 94 GLY A N 1
ATOM 737 C CA . GLY A 1 94 ? 1.906 -7.296 -5.463 1.00 48.03 94 GLY A CA 1
ATOM 738 C C . GLY A 1 94 ? 3.430 -7.360 -5.255 1.00 48.03 94 GLY A C 1
ATOM 739 O O . GLY A 1 94 ? 3.966 -8.202 -4.548 1.00 48.03 94 GLY A O 1
ATOM 740 N N . ASN A 1 95 ? 4.145 -6.472 -5.959 1.00 44.78 95 ASN A N 1
ATOM 741 C CA . ASN A 1 95 ? 5.618 -6.436 -6.073 1.00 44.78 95 ASN A CA 1
ATOM 742 C C . ASN A 1 95 ? 6.251 -5.198 -5.382 1.00 44.78 95 ASN A C 1
ATOM 744 O O . ASN A 1 95 ? 7.365 -4.796 -5.731 1.00 44.78 95 ASN A O 1
ATOM 748 N N . SER A 1 96 ? 5.529 -4.523 -4.478 1.00 45.28 96 SER A N 1
ATOM 749 C CA . SER A 1 96 ? 6.017 -3.330 -3.763 1.00 45.28 96 SER A CA 1
ATOM 750 C C . SER A 1 96 ? 6.852 -3.749 -2.556 1.00 45.28 96 SER A C 1
ATOM 752 O O . SER A 1 96 ? 6.337 -4.367 -1.640 1.00 45.28 96 SER A O 1
ATOM 754 N N . LYS A 1 97 ? 8.149 -3.435 -2.538 1.00 48.09 97 LYS A N 1
ATOM 755 C CA . LYS A 1 97 ? 9.049 -3.814 -1.434 1.00 48.09 97 LYS A CA 1
ATOM 756 C C . LYS A 1 97 ? 8.889 -2.956 -0.168 1.00 48.09 97 LYS A C 1
ATOM 758 O O . LYS A 1 97 ? 9.537 -3.274 0.823 1.00 48.09 97 LYS A O 1
ATOM 763 N N . GLU A 1 98 ? 8.094 -1.882 -0.203 1.00 51.81 98 GLU A N 1
ATOM 764 C CA . GLU A 1 98 ? 8.007 -0.914 0.906 1.00 51.81 98 GLU A CA 1
ATOM 765 C C . GLU A 1 98 ? 6.811 -1.166 1.837 1.00 51.81 98 GLU A C 1
ATOM 767 O O . GLU A 1 98 ? 6.984 -1.058 3.045 1.00 51.81 98 GLU A O 1
ATOM 772 N N . ASN A 1 99 ? 5.651 -1.596 1.322 1.00 54.75 99 ASN A N 1
ATOM 773 C CA . ASN A 1 99 ? 4.481 -1.975 2.125 1.00 54.75 99 ASN A CA 1
ATOM 774 C C . ASN A 1 99 ? 3.778 -3.175 1.463 1.00 54.75 99 ASN A C 1
ATOM 776 O O . ASN A 1 99 ? 3.242 -3.060 0.366 1.00 54.75 99 ASN A O 1
ATOM 780 N N . LEU A 1 100 ? 3.844 -4.348 2.102 1.00 53.59 100 LEU A N 1
ATOM 781 C CA . LEU A 1 100 ? 3.465 -5.655 1.529 1.00 53.59 100 LEU A CA 1
ATOM 782 C C . LEU A 1 100 ? 2.137 -6.219 2.076 1.00 53.59 100 LEU A C 1
ATOM 784 O O . LEU A 1 100 ? 1.815 -7.382 1.834 1.00 53.59 100 LEU A O 1
ATOM 788 N N . GLY A 1 101 ? 1.391 -5.439 2.859 1.00 57.38 101 GLY A N 1
ATOM 789 C CA . GLY A 1 101 ? 0.232 -5.939 3.598 1.00 57.38 101 GLY A CA 1
ATOM 790 C C . GLY A 1 101 ? -1.070 -5.839 2.808 1.00 57.38 101 GLY A C 1
ATOM 791 O O . GLY A 1 101 ? -1.431 -4.763 2.359 1.00 57.38 101 GLY A O 1
ATOM 792 N N . LYS A 1 102 ? -1.842 -6.926 2.726 1.00 70.38 102 LYS A N 1
ATOM 793 C CA . LYS A 1 102 ? -3.274 -6.896 2.348 1.00 70.38 102 LYS A CA 1
ATOM 794 C C . LYS A 1 102 ? -4.134 -6.089 3.338 1.00 70.38 102 LYS A C 1
ATOM 796 O O . LYS A 1 102 ? -5.242 -5.648 3.030 1.00 70.38 102 LYS A O 1
ATOM 801 N N . TYR A 1 103 ? -3.601 -5.914 4.543 1.00 74.12 103 TYR A N 1
ATOM 802 C CA . TYR A 1 103 ? -4.302 -5.400 5.701 1.00 74.12 103 TYR A CA 1
ATOM 803 C C . TYR A 1 103 ? -3.645 -4.133 6.240 1.00 74.12 103 TYR A C 1
ATOM 805 O O . TYR A 1 103 ? -2.427 -4.077 6.431 1.00 74.12 103 TYR A O 1
ATOM 813 N N . LEU A 1 104 ? -4.477 -3.146 6.556 1.00 78.44 104 LEU A N 1
ATOM 814 C CA . LEU A 1 104 ? -4.103 -1.960 7.315 1.00 78.44 104 LEU A CA 1
ATOM 815 C C . LEU A 1 104 ? -4.610 -2.101 8.746 1.00 78.44 104 LEU A C 1
ATOM 817 O O . LEU A 1 104 ? -5.802 -2.261 8.988 1.00 78.44 104 LEU A O 1
ATOM 821 N N . GLN A 1 105 ? -3.704 -2.035 9.709 1.00 81.00 105 GLN A N 1
ATOM 822 C CA . GLN A 1 105 ? -4.046 -1.917 11.114 1.00 81.00 105 GLN A CA 1
ATOM 823 C C . GLN A 1 105 ? -4.375 -0.460 11.414 1.00 81.00 105 GLN A C 1
ATOM 825 O O . GLN A 1 105 ? -3.514 0.408 11.288 1.00 81.00 105 GLN A O 1
ATOM 830 N N . ILE A 1 106 ? -5.606 -0.204 11.833 1.00 83.69 106 ILE A N 1
ATOM 831 C CA . ILE A 1 106 ? -6.069 1.108 12.265 1.00 83.69 106 ILE A CA 1
ATOM 832 C C . ILE A 1 106 ? -6.138 1.118 13.787 1.00 83.69 106 ILE A C 1
ATOM 834 O O . ILE A 1 106 ? -6.737 0.230 14.397 1.00 83.69 106 ILE A O 1
ATOM 838 N N . LYS A 1 107 ? -5.514 2.116 14.408 1.00 82.12 107 LYS A N 1
ATOM 839 C CA . LYS A 1 107 ? -5.555 2.335 15.851 1.00 82.12 107 LYS A CA 1
ATOM 840 C C . LYS A 1 107 ? -6.324 3.613 16.156 1.00 82.12 107 LYS A C 1
ATOM 842 O O . LYS A 1 107 ? -5.973 4.676 15.643 1.00 82.12 107 LYS A O 1
ATOM 847 N N . PHE A 1 108 ? -7.306 3.487 17.042 1.00 81.25 108 PHE A N 1
ATOM 848 C CA . PHE A 1 108 ? -8.085 4.594 17.582 1.00 81.25 108 PHE A CA 1
ATOM 849 C C . PHE A 1 108 ? -7.486 5.022 18.924 1.00 81.25 108 PHE A C 1
ATOM 851 O O . PHE A 1 108 ? -7.494 4.267 19.897 1.00 81.25 108 PHE A O 1
ATOM 858 N N . GLY A 1 109 ? -6.906 6.216 18.973 1.00 75.19 109 GLY A N 1
ATOM 859 C CA . GLY A 1 109 ? -6.364 6.815 20.186 1.00 75.19 109 GLY A CA 1
ATOM 860 C C . GLY A 1 109 ? -7.458 7.320 21.127 1.00 75.19 109 GLY A C 1
ATOM 861 O O . GLY A 1 109 ? -8.587 7.594 20.725 1.00 75.19 109 GLY A O 1
ATOM 862 N N . LYS A 1 110 ? -7.105 7.479 22.407 1.00 74.75 110 LYS A N 1
ATOM 863 C CA . LYS A 1 110 ? -7.993 8.051 23.441 1.00 74.75 110 LYS A CA 1
ATOM 864 C C . LYS A 1 110 ? -8.312 9.530 23.221 1.00 74.75 110 LYS A C 1
ATOM 866 O O . LYS A 1 110 ? -9.243 10.053 23.814 1.00 74.75 110 LYS A O 1
ATOM 871 N N . ASP A 1 111 ? -7.510 10.193 22.403 1.00 77.44 111 ASP A N 1
ATOM 872 C CA . ASP A 1 111 ? -7.599 11.595 22.004 1.00 77.44 111 ASP A CA 1
ATOM 873 C C . ASP A 1 111 ? -8.316 11.779 20.657 1.00 77.44 111 ASP A C 1
ATOM 875 O O . ASP A 1 111 ? -8.172 12.823 20.025 1.00 77.44 111 ASP A O 1
ATOM 879 N N . HIS A 1 112 ? -9.053 10.764 20.196 1.00 67.50 112 HIS A N 1
ATOM 880 C CA . HIS A 1 112 ? -9.665 10.724 18.865 1.00 67.50 112 HIS A CA 1
ATOM 881 C C . HIS A 1 112 ? -8.648 10.750 17.710 1.00 67.50 112 HIS A C 1
ATOM 883 O O . HIS A 1 112 ? -9.024 10.978 16.559 1.00 67.50 112 HIS A O 1
ATOM 889 N N . SER A 1 113 ? -7.360 10.503 17.981 1.00 79.31 113 SER A N 1
ATOM 890 C CA . SER A 1 113 ? -6.379 10.322 16.914 1.00 79.31 113 SER A CA 1
ATOM 891 C C . SER A 1 113 ? -6.619 8.994 16.196 1.00 79.31 113 SER A C 1
ATOM 893 O O . SER A 1 113 ? -6.874 7.962 16.816 1.00 79.31 113 SER A O 1
ATOM 895 N N . ILE A 1 114 ? -6.532 9.011 14.870 1.00 80.75 114 ILE A N 1
ATOM 896 C CA . ILE A 1 114 ? -6.555 7.802 14.048 1.00 80.75 114 ILE A CA 1
ATOM 897 C C . ILE A 1 114 ? -5.173 7.668 13.437 1.00 80.75 114 ILE A C 1
ATOM 899 O O . ILE A 1 114 ? -4.624 8.627 12.900 1.00 80.75 114 ILE A O 1
ATOM 903 N N . SER A 1 115 ? -4.594 6.481 13.563 1.00 81.31 115 SER A N 1
ATOM 904 C CA . SER A 1 115 ? -3.322 6.151 12.929 1.00 81.31 115 SER A CA 1
ATOM 905 C C . SER A 1 115 ? -3.437 4.815 12.224 1.00 81.31 115 SER A C 1
ATOM 907 O O . SER A 1 115 ? -4.098 3.896 12.715 1.00 81.31 115 SER A O 1
ATOM 909 N N . SER A 1 116 ? -2.785 4.707 11.076 1.00 81.88 116 SER A N 1
ATOM 910 C CA . SER A 1 116 ? -2.763 3.499 10.269 1.00 81.88 116 SER A CA 1
ATOM 911 C C . SER A 1 116 ? -1.344 2.949 10.148 1.00 81.88 116 SER A C 1
ATOM 913 O O . SER A 1 116 ? -0.350 3.679 10.113 1.00 81.88 116 SER A O 1
ATOM 915 N N . LYS A 1 117 ? -1.233 1.623 10.118 1.00 79.94 117 LYS A N 1
ATOM 916 C CA . LYS A 1 117 ? 0.023 0.927 9.858 1.00 79.94 117 LYS A CA 1
ATOM 917 C C . LYS A 1 117 ? -0.242 -0.325 9.043 1.00 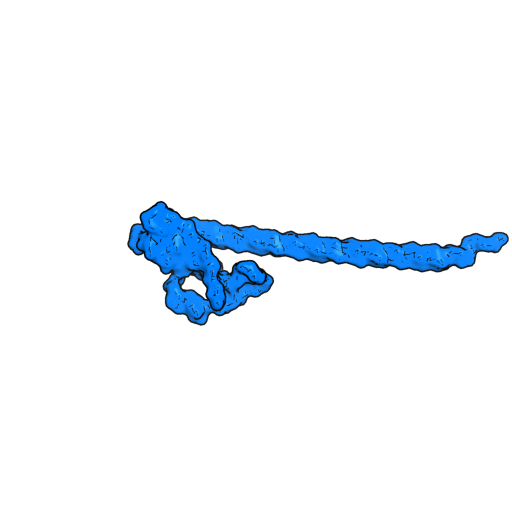79.94 117 LYS A C 1
ATOM 919 O O . LYS A 1 117 ? -1.131 -1.105 9.365 1.00 79.94 117 LYS A O 1
ATOM 924 N N . TRP A 1 118 ? 0.565 -0.554 8.018 1.00 74.94 118 TRP A N 1
ATOM 925 C CA . TRP A 1 118 ? 0.520 -1.795 7.254 1.00 74.94 118 TRP A CA 1
ATOM 926 C C . TRP A 1 118 ? 0.821 -3.002 8.146 1.00 74.94 118 TRP A C 1
ATOM 928 O O . TRP A 1 118 ? 1.791 -2.999 8.912 1.00 74.94 118 TRP A O 1
ATOM 938 N N . VAL A 1 119 ? -0.013 -4.037 8.047 1.00 69.38 119 VAL A N 1
ATOM 939 C CA . VAL A 1 119 ? 0.237 -5.322 8.701 1.00 69.38 119 VAL A CA 1
ATOM 940 C C . VAL A 1 119 ? 1.330 -6.033 7.909 1.00 69.38 119 VAL A C 1
ATOM 942 O O . VAL A 1 119 ? 1.160 -6.321 6.725 1.00 69.38 119 VAL A O 1
ATOM 945 N N . ALA A 1 120 ? 2.467 -6.281 8.555 1.00 62.88 120 ALA A N 1
ATOM 946 C CA . ALA A 1 120 ? 3.519 -7.108 7.977 1.00 62.88 120 ALA A CA 1
ATOM 947 C C . ALA A 1 120 ? 3.093 -8.593 7.991 1.00 62.88 120 ALA A C 1
ATOM 949 O O . ALA A 1 120 ? 2.389 -8.985 8.927 1.00 62.88 120 ALA A O 1
ATOM 950 N N . PRO A 1 121 ? 3.497 -9.394 6.986 1.00 55.91 121 PRO A N 1
ATOM 951 C CA . PRO A 1 121 ? 3.383 -10.853 7.035 1.00 55.91 121 PRO A CA 1
ATOM 952 C C . PRO A 1 121 ? 4.126 -11.470 8.221 1.00 55.91 121 PRO A C 1
ATOM 954 O O . PRO A 1 121 ? 5.169 -10.908 8.634 1.00 55.91 121 PRO A O 1
#

Radius of gyration: 26.94 Å; chains: 1; bounding box: 62×28×81 Å

Sequence (121 aa):
MNRIKDSKGIARTVALFALIALVLITIIAIRIVRIKAEETKRNMDDTIVVSAEREALINYLQDDSLTDTVAIFDIDTKKFIEPAQAKLTIEPYGNSKENLGKYLQIKFGKDHSISSKWVAP

pLDDT: mean 72.11, std 12.16, range [40.75, 92.0]

Foldseek 3Di:
DPPPVCPVVVVVVVVVVVVVVVVVVVVVVVVVVVVVVLVVVVVVVVVLQVLLQVVVLVVCVVDVVCEQHKWKAQSVVRDTDDPVVLVVPQDFDDDDPPAGGSIWIWGQYNVRDIDIDGDDD

Secondary structure (DSSP, 8-state):
---SSSHHHHHHHHHHHHHHHHHHHHHHHHHHHHHHHHHHHHHHHHHHHHHHHHHHHHHHHH-GGGTT-EEEEETTTTEEE-HHHHTT-----SS-SS---SEEEEEE-TTS-EEEEEPP-